Protein AF-A0A4S0IJL1-F1 (afdb_monomer)

Mean predicted aligned error: 3.6 Å

Structure (mmCIF, N/CA/C/O backbone):
data_AF-A0A4S0IJL1-F1
#
_entry.id   AF-A0A4S0IJL1-F1
#
loop_
_atom_site.group_PDB
_atom_site.id
_atom_site.type_symbol
_atom_site.label_atom_id
_atom_site.label_alt_id
_atom_site.label_comp_id
_atom_site.label_asym_id
_atom_site.label_entity_id
_atom_site.label_seq_id
_atom_site.pdbx_PDB_ins_code
_atom_site.Cartn_x
_atom_site.Cartn_y
_atom_site.Cartn_z
_atom_site.occupancy
_atom_site.B_iso_or_equiv
_at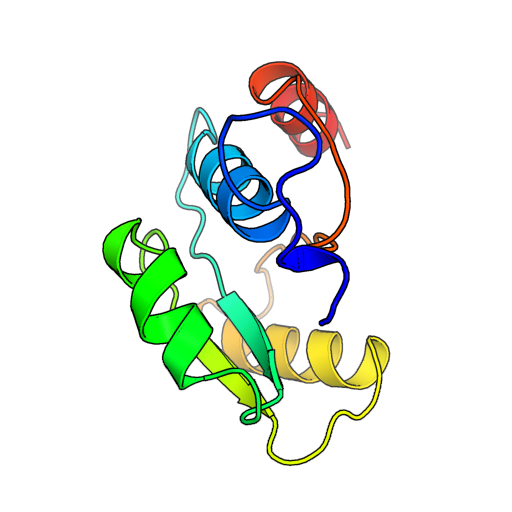om_site.auth_seq_id
_atom_site.auth_comp_id
_atom_site.auth_asym_id
_atom_site.auth_atom_id
_atom_site.pdbx_PDB_model_num
ATOM 1 N N . ASN A 1 1 ? 8.632 6.581 -18.619 1.00 73.12 1 ASN A N 1
ATOM 2 C CA . ASN A 1 1 ? 8.428 6.592 -17.159 1.00 73.12 1 ASN A CA 1
ATOM 3 C C . ASN A 1 1 ? 6.943 6.560 -16.857 1.00 73.12 1 ASN A C 1
ATOM 5 O O . ASN A 1 1 ? 6.249 7.477 -17.279 1.00 73.12 1 ASN A O 1
ATOM 9 N N . PRO A 1 2 ? 6.446 5.486 -16.226 1.00 87.00 2 PRO A N 1
ATOM 10 C CA . PRO A 1 2 ? 5.071 5.419 -15.741 1.00 87.00 2 PRO A CA 1
ATOM 11 C C . PRO A 1 2 ? 4.771 6.524 -14.723 1.00 87.00 2 PRO A C 1
ATOM 13 O O . PRO A 1 2 ? 5.644 6.888 -13.932 1.00 87.00 2 PRO A O 1
ATOM 16 N N . LYS A 1 3 ? 3.538 7.040 -14.742 1.00 89.44 3 LYS A N 1
ATOM 17 C CA . LYS A 1 3 ? 3.136 8.212 -13.953 1.00 89.44 3 LYS A CA 1
ATOM 18 C C . LYS A 1 3 ? 3.331 8.000 -12.457 1.00 89.44 3 LYS A C 1
ATOM 20 O O . LYS A 1 3 ? 3.853 8.894 -11.807 1.00 89.44 3 LYS A O 1
ATOM 25 N N . GLN A 1 4 ? 3.000 6.819 -11.929 1.00 88.25 4 GLN A N 1
ATOM 26 C CA . GLN A 1 4 ? 3.082 6.494 -10.499 1.00 88.25 4 GLN A CA 1
ATOM 27 C C . GLN A 1 4 ? 4.474 6.715 -9.885 1.00 88.25 4 GLN A C 1
ATOM 29 O O . GLN A 1 4 ? 4.606 6.850 -8.674 1.00 88.25 4 GLN A O 1
ATOM 34 N N . PHE A 1 5 ? 5.513 6.781 -10.717 1.00 92.25 5 PHE A N 1
ATOM 35 C CA . PHE A 1 5 ? 6.890 7.006 -10.302 1.00 92.25 5 PHE A CA 1
ATOM 36 C C . PHE A 1 5 ? 7.335 8.474 -10.318 1.00 92.25 5 PHE A C 1
ATOM 38 O O . PHE A 1 5 ? 8.497 8.761 -10.024 1.00 92.25 5 PHE A O 1
ATOM 45 N N . HIS A 1 6 ? 6.461 9.397 -10.711 1.00 90.75 6 HIS A N 1
ATOM 46 C CA . HIS A 1 6 ? 6.755 10.824 -10.718 1.00 90.75 6 HIS A CA 1
ATOM 47 C C . HIS A 1 6 ? 6.521 11.416 -9.329 1.00 90.75 6 HIS A C 1
ATOM 49 O O . HIS A 1 6 ? 5.519 11.110 -8.681 1.00 90.75 6 HIS A O 1
ATOM 55 N N . ASP A 1 7 ? 7.441 12.277 -8.900 1.00 89.12 7 ASP A N 1
ATOM 56 C CA . ASP A 1 7 ? 7.266 13.137 -7.734 1.00 89.12 7 ASP A CA 1
ATOM 57 C C . ASP A 1 7 ? 6.752 14.500 -8.206 1.00 89.12 7 ASP A C 1
ATOM 59 O O . ASP A 1 7 ? 7.488 15.283 -8.806 1.00 89.12 7 ASP A O 1
ATOM 63 N N . LEU A 1 8 ? 5.458 14.740 -8.003 1.00 82.88 8 LEU A N 1
ATOM 64 C CA . LEU A 1 8 ? 4.790 15.966 -8.446 1.00 82.88 8 LEU A CA 1
ATOM 65 C C . LEU A 1 8 ? 4.684 17.028 -7.346 1.00 82.88 8 LEU A C 1
ATOM 67 O O . LEU A 1 8 ? 4.362 18.171 -7.659 1.00 82.88 8 LEU A O 1
ATOM 71 N N . SER A 1 9 ? 4.931 16.677 -6.078 1.00 80.75 9 SER A N 1
ATOM 72 C CA . SER A 1 9 ? 4.745 17.604 -4.948 1.00 80.75 9 SER A CA 1
ATOM 73 C C . SER A 1 9 ? 5.956 17.725 -4.013 1.00 80.75 9 SER A C 1
ATOM 75 O O . SER A 1 9 ? 5.848 18.401 -2.993 1.00 80.75 9 SER A O 1
ATOM 77 N N . GLY A 1 10 ? 7.080 17.082 -4.332 1.00 80.94 10 GLY A N 1
ATOM 78 C CA . GLY A 1 10 ? 8.345 17.187 -3.603 1.00 80.94 10 GLY A CA 1
ATOM 79 C C . GLY A 1 10 ? 8.473 16.301 -2.360 1.00 80.94 10 GLY A C 1
ATOM 80 O O . GLY A 1 10 ? 9.315 16.595 -1.518 1.00 80.94 10 GLY A O 1
ATOM 81 N N . ASP A 1 11 ? 7.661 15.247 -2.221 1.00 85.25 11 ASP A N 1
ATOM 82 C CA . ASP A 1 11 ? 7.726 14.305 -1.083 1.00 85.25 11 ASP A CA 1
ATOM 83 C C . ASP A 1 11 ? 7.616 12.840 -1.540 1.00 85.25 11 ASP A C 1
ATOM 85 O O . ASP A 1 11 ? 6.900 12.004 -0.981 1.00 85.25 11 ASP A O 1
ATOM 89 N N . GLY A 1 12 ? 8.325 12.525 -2.620 1.00 89.00 12 GLY A N 1
ATOM 90 C CA . GLY A 1 12 ? 8.377 11.187 -3.182 1.00 89.00 12 GLY A CA 1
ATOM 91 C C . GLY A 1 12 ? 7.311 10.929 -4.242 1.00 89.00 12 GLY A C 1
ATOM 92 O O . GLY A 1 12 ? 6.407 11.723 -4.505 1.00 89.00 12 GLY A O 1
ATOM 93 N N . SER A 1 13 ? 7.450 9.783 -4.904 1.00 93.88 13 SER A N 1
ATOM 94 C CA . SER A 1 13 ? 6.558 9.420 -6.004 1.00 93.88 13 SER A CA 1
ATOM 95 C C . SER A 1 13 ? 5.113 9.201 -5.542 1.00 93.88 13 SER A C 1
ATOM 97 O O . SER A 1 13 ? 4.866 8.861 -4.383 1.00 93.88 13 SER A O 1
ATOM 99 N N . MET A 1 14 ? 4.146 9.321 -6.455 1.00 94.12 14 MET A N 1
ATOM 100 C CA . MET A 1 14 ? 2.738 9.005 -6.155 1.00 94.12 14 MET A CA 1
ATOM 101 C C . MET A 1 14 ? 2.558 7.589 -5.579 1.00 94.12 14 MET A C 1
ATOM 103 O O . MET A 1 14 ? 1.743 7.387 -4.676 1.00 94.12 14 MET A O 1
ATOM 107 N N . LEU A 1 15 ? 3.376 6.624 -6.018 1.00 95.19 15 LEU A N 1
ATOM 108 C CA . LEU A 1 15 ? 3.395 5.276 -5.456 1.00 95.19 15 LEU A CA 1
ATOM 109 C C . LEU A 1 15 ? 3.891 5.265 -4.001 1.00 95.19 15 LEU A C 1
ATOM 111 O O . LEU A 1 15 ? 3.252 4.648 -3.150 1.00 95.19 15 LEU A O 1
ATOM 115 N N . VAL A 1 16 ? 4.984 5.977 -3.698 1.00 94.56 16 VAL A N 1
ATOM 116 C CA . VAL A 1 16 ? 5.507 6.121 -2.324 1.00 94.56 16 VAL A CA 1
ATOM 117 C C . VAL A 1 16 ? 4.445 6.728 -1.410 1.00 94.56 16 VAL A C 1
ATOM 119 O O . VAL A 1 16 ? 4.171 6.185 -0.340 1.00 94.56 16 VAL A O 1
ATOM 122 N N . LYS A 1 17 ? 3.797 7.810 -1.846 1.00 94.38 17 LYS A N 1
ATOM 123 C CA . LYS A 1 17 ? 2.730 8.464 -1.079 1.00 94.38 17 LYS A CA 1
ATOM 124 C C . LYS A 1 17 ? 1.515 7.570 -0.888 1.00 94.38 17 LYS A C 1
ATOM 126 O O . LYS A 1 17 ? 0.937 7.547 0.190 1.00 94.38 17 LYS A O 1
ATOM 131 N N . THR A 1 18 ? 1.141 6.799 -1.907 1.00 95.38 18 THR A N 1
ATOM 132 C CA . THR A 1 18 ? 0.045 5.833 -1.794 1.00 95.38 18 THR A CA 1
ATOM 133 C C . THR A 1 18 ? 0.362 4.772 -0.744 1.00 95.38 18 THR A C 1
ATOM 135 O O . THR A 1 18 ? -0.477 4.508 0.109 1.00 95.38 18 THR A O 1
ATOM 138 N N . VAL A 1 19 ? 1.580 4.221 -0.727 1.00 95.19 19 VAL A N 1
ATOM 139 C CA . VAL A 1 19 ? 1.988 3.250 0.301 1.00 95.19 19 VAL A CA 1
ATOM 140 C C . VAL A 1 19 ? 1.996 3.883 1.693 1.00 95.19 19 VAL A C 1
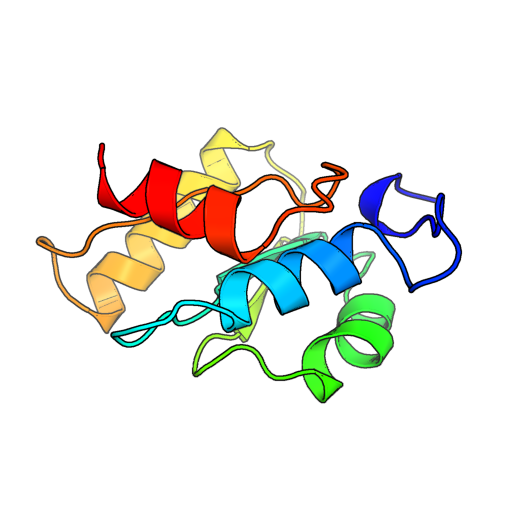ATOM 142 O O . VAL A 1 19 ? 1.435 3.298 2.613 1.00 95.19 19 VAL A O 1
ATOM 145 N N . ARG A 1 20 ? 2.554 5.090 1.861 1.00 93.69 20 ARG A N 1
ATOM 146 C CA . ARG A 1 20 ? 2.516 5.820 3.146 1.00 93.69 20 ARG A CA 1
ATOM 147 C C . ARG A 1 20 ? 1.082 6.020 3.643 1.00 93.69 20 ARG A C 1
ATOM 149 O O . ARG A 1 20 ? 0.779 5.627 4.767 1.00 93.69 20 ARG A O 1
ATOM 156 N N . ARG A 1 21 ? 0.190 6.492 2.768 1.00 95.06 21 ARG A N 1
ATOM 157 C CA . ARG A 1 21 ? -1.239 6.657 3.058 1.00 95.06 21 ARG A CA 1
ATOM 158 C C . ARG A 1 21 ? -1.883 5.350 3.508 1.00 95.06 21 ARG A C 1
ATOM 160 O O . ARG A 1 21 ? -2.575 5.344 4.516 1.00 95.06 21 ARG A O 1
ATOM 167 N N . LEU A 1 22 ? -1.631 4.235 2.817 1.00 95.00 22 LEU A N 1
ATOM 168 C CA . LEU A 1 22 ? -2.186 2.931 3.203 1.00 95.00 22 LEU A CA 1
ATOM 169 C C . LEU A 1 22 ? -1.639 2.416 4.542 1.00 95.00 22 LEU A C 1
ATOM 171 O O . LEU A 1 22 ? -2.343 1.736 5.280 1.00 95.00 22 LEU A O 1
ATOM 175 N N . LYS A 1 23 ? -0.399 2.761 4.889 1.00 93.25 23 LYS A N 1
ATOM 176 C CA . LYS A 1 23 ? 0.184 2.410 6.188 1.00 93.25 23 LYS A CA 1
ATOM 177 C C . LYS A 1 23 ? -0.369 3.236 7.346 1.00 93.25 23 LYS A C 1
ATOM 179 O O . LYS A 1 23 ? -0.274 2.788 8.483 1.00 93.25 23 LYS A O 1
ATOM 184 N N . ALA A 1 24 ? -0.918 4.416 7.071 1.00 92.75 24 ALA A N 1
ATOM 185 C CA . ALA A 1 24 ? -1.420 5.352 8.073 1.00 92.75 24 ALA A CA 1
ATOM 186 C C . ALA A 1 24 ? -2.826 5.006 8.602 1.00 92.75 24 ALA A C 1
ATOM 188 O O . ALA A 1 24 ? -3.471 5.863 9.209 1.00 92.75 24 ALA A O 1
ATOM 189 N N . ARG A 1 25 ? -3.322 3.779 8.374 1.00 93.62 25 ARG A N 1
ATOM 190 C CA . ARG A 1 25 ? -4.617 3.349 8.914 1.00 93.62 25 ARG A CA 1
ATOM 191 C C . ARG A 1 25 ? -4.584 3.431 10.448 1.00 93.62 25 ARG A C 1
ATOM 193 O O . ARG A 1 25 ? -3.691 2.831 11.047 1.00 93.62 25 ARG A O 1
ATOM 200 N N . PRO A 1 26 ? -5.529 4.136 11.099 1.00 88.75 26 PRO A N 1
ATOM 201 C CA . PRO A 1 26 ? -5.484 4.329 12.549 1.00 88.75 26 PRO A CA 1
ATOM 202 C C . PRO A 1 26 ? -5.615 3.036 13.362 1.00 88.75 26 PRO A C 1
ATOM 204 O O . PRO A 1 26 ? -5.027 2.922 14.437 1.00 88.75 26 PRO A O 1
ATOM 207 N N . THR A 1 27 ? -6.404 2.075 12.876 1.00 88.50 27 THR A N 1
ATOM 208 C CA . THR A 1 27 ? -6.717 0.828 13.581 1.00 88.50 27 THR A CA 1
ATOM 209 C C . THR A 1 27 ? -6.792 -0.357 12.620 1.00 88.50 27 THR A C 1
ATOM 211 O O . THR A 1 27 ? -7.231 -0.230 11.480 1.00 88.50 27 THR A O 1
ATOM 214 N N . GLY A 1 28 ? -6.400 -1.535 13.110 1.00 86.56 28 GLY A N 1
ATOM 215 C CA . GLY A 1 28 ? -6.466 -2.790 12.362 1.00 86.56 28 GLY A CA 1
ATOM 216 C C . GLY A 1 28 ? -5.306 -3.010 11.390 1.00 86.56 28 GLY A C 1
ATOM 217 O O . GLY A 1 28 ? -4.632 -2.079 10.943 1.00 86.56 28 GLY A O 1
ATOM 218 N N . ASP A 1 29 ? -5.084 -4.276 11.048 1.00 87.06 29 ASP A N 1
ATOM 219 C CA . ASP A 1 29 ? -4.053 -4.652 10.088 1.00 87.06 29 ASP A CA 1
ATOM 220 C C . ASP A 1 29 ? -4.457 -4.238 8.670 1.00 87.06 29 ASP A C 1
ATOM 222 O O . ASP A 1 29 ? -5.627 -4.288 8.285 1.00 87.06 29 ASP A O 1
ATOM 226 N N . THR A 1 30 ? -3.468 -3.811 7.884 1.00 90.00 30 THR A N 1
ATOM 227 C CA . THR A 1 30 ? -3.653 -3.454 6.468 1.00 90.00 30 THR A CA 1
ATOM 228 C C . THR A 1 30 ? -2.495 -4.004 5.641 1.00 90.00 30 THR A C 1
ATOM 230 O O . THR A 1 30 ? -1.602 -3.238 5.274 1.00 90.00 30 THR A O 1
ATOM 233 N N . PRO A 1 31 ? -2.449 -5.322 5.372 1.00 93.44 31 PRO A N 1
ATOM 234 C CA . PRO A 1 31 ? -1.444 -5.896 4.485 1.00 93.44 31 PRO A CA 1
ATOM 235 C C . PRO A 1 31 ? -1.551 -5.289 3.084 1.00 93.44 31 PRO A C 1
ATOM 237 O O . PRO A 1 31 ? -2.614 -5.304 2.465 1.00 93.44 31 PRO A O 1
ATOM 240 N N . ILE A 1 32 ? -0.446 -4.749 2.568 1.00 95.00 32 ILE A N 1
ATOM 241 C CA . ILE A 1 32 ? -0.423 -4.055 1.277 1.00 95.00 32 ILE A CA 1
ATOM 242 C C . ILE A 1 32 ? 0.109 -5.008 0.206 1.00 95.00 32 ILE A C 1
ATOM 244 O O . ILE A 1 32 ? 1.310 -5.263 0.123 1.00 95.00 32 ILE A O 1
ATOM 248 N N . GLN A 1 33 ? -0.785 -5.515 -0.641 1.00 94.12 33 GLN A N 1
ATOM 249 C CA . GLN A 1 33 ? -0.410 -6.266 -1.840 1.00 94.12 33 GLN A CA 1
ATOM 250 C C . GLN A 1 33 ? -0.173 -5.283 -2.993 1.00 94.12 33 GLN A C 1
ATOM 252 O O . GLN A 1 33 ? -1.108 -4.650 -3.484 1.00 94.12 33 GLN A O 1
ATOM 257 N N . LEU A 1 34 ? 1.083 -5.124 -3.419 1.00 95.06 34 LEU A N 1
ATOM 258 C CA . LEU A 1 34 ? 1.446 -4.205 -4.501 1.00 95.06 34 LEU A CA 1
ATOM 259 C C . LEU A 1 34 ? 1.555 -4.975 -5.812 1.00 95.06 34 LEU A C 1
ATOM 261 O O . LEU A 1 34 ? 2.524 -5.696 -6.028 1.00 95.06 34 LEU A O 1
ATOM 265 N N . ILE A 1 35 ? 0.592 -4.790 -6.709 1.00 94.00 35 ILE A N 1
ATOM 266 C CA . ILE A 1 35 ? 0.602 -5.444 -8.021 1.00 94.00 35 ILE A CA 1
ATOM 267 C C . ILE A 1 35 ? 1.203 -4.501 -9.057 1.00 94.00 35 ILE A C 1
ATOM 269 O O . ILE A 1 35 ? 0.765 -3.359 -9.203 1.00 94.00 35 ILE A O 1
ATOM 273 N N . ALA A 1 36 ? 2.222 -4.970 -9.771 1.00 93.06 36 ALA A N 1
ATOM 274 C CA . ALA A 1 36 ? 2.892 -4.190 -10.801 1.00 93.06 36 ALA A CA 1
ATOM 275 C C . ALA A 1 36 ? 3.467 -5.083 -11.898 1.00 93.06 36 ALA A C 1
ATOM 277 O O . ALA A 1 36 ? 3.688 -6.271 -11.702 1.00 93.06 36 ALA A O 1
ATOM 278 N N . SER A 1 37 ? 3.785 -4.500 -13.053 1.00 92.38 37 SER A N 1
ATOM 279 C CA . SER A 1 37 ? 4.538 -5.221 -14.080 1.00 92.38 37 SER A CA 1
ATOM 280 C C . SER A 1 37 ? 5.958 -5.539 -13.602 1.00 92.38 37 SER A C 1
ATOM 282 O O . SER A 1 37 ? 6.635 -4.672 -13.046 1.00 92.38 37 SER A O 1
ATOM 284 N N . GLU A 1 38 ? 6.443 -6.739 -13.924 1.00 94.25 38 GLU A N 1
ATOM 285 C CA . GLU A 1 38 ? 7.824 -7.181 -13.678 1.00 94.25 38 GLU A CA 1
ATOM 286 C C . GLU A 1 38 ? 8.877 -6.225 -14.264 1.00 94.25 38 GLU A C 1
ATOM 288 O O . GLU A 1 38 ? 9.949 -6.049 -13.693 1.00 94.25 38 GLU A O 1
ATOM 293 N N . ARG A 1 39 ? 8.538 -5.479 -15.326 1.00 94.06 39 ARG A N 1
ATOM 294 C CA . ARG A 1 39 ? 9.396 -4.425 -15.906 1.00 94.06 39 ARG A CA 1
ATOM 295 C C . ARG A 1 39 ? 9.775 -3.311 -14.924 1.00 94.06 39 ARG A C 1
ATOM 297 O O . ARG A 1 39 ? 10.632 -2.487 -15.237 1.00 94.06 39 ARG A O 1
ATOM 304 N N . HIS A 1 40 ? 9.090 -3.217 -13.788 1.00 93.75 40 HIS A N 1
ATOM 305 C CA . HIS A 1 40 ? 9.342 -2.226 -12.746 1.00 93.75 40 HIS A CA 1
ATOM 306 C C . HIS A 1 40 ? 9.797 -2.854 -11.424 1.00 93.75 40 HIS A C 1
ATOM 308 O O . HIS A 1 40 ? 9.865 -2.138 -10.424 1.00 93.75 40 HIS A O 1
ATOM 314 N N . ALA A 1 41 ? 10.117 -4.153 -11.414 1.00 94.75 41 ALA A N 1
ATOM 315 C CA . ALA A 1 41 ? 10.461 -4.893 -10.207 1.00 94.75 41 ALA A CA 1
ATOM 316 C C . ALA A 1 41 ? 11.634 -4.258 -9.457 1.00 94.75 41 ALA A C 1
ATOM 318 O O . ALA A 1 41 ? 11.460 -3.872 -8.306 1.00 94.75 41 ALA A O 1
ATOM 319 N N . ASP A 1 42 ? 12.768 -4.033 -10.123 1.00 95.62 42 ASP A N 1
ATOM 320 C CA . ASP A 1 42 ? 13.966 -3.456 -9.492 1.00 95.62 42 ASP A CA 1
ATOM 321 C C . ASP A 1 42 ? 13.676 -2.119 -8.807 1.00 95.62 42 ASP A C 1
ATOM 323 O O . ASP A 1 42 ? 14.087 -1.874 -7.674 1.00 95.62 42 ASP A O 1
ATOM 327 N N . ARG A 1 43 ? 12.895 -1.263 -9.473 1.00 94.25 43 ARG A N 1
ATOM 328 C CA . ARG A 1 43 ? 12.519 0.038 -8.926 1.00 94.25 43 ARG A CA 1
ATOM 329 C C . ARG A 1 43 ? 11.598 -0.092 -7.718 1.00 94.25 43 ARG A C 1
ATOM 331 O O . ARG A 1 43 ? 11.756 0.644 -6.756 1.00 94.25 43 ARG A O 1
ATOM 338 N N . ILE A 1 44 ? 10.643 -1.014 -7.746 1.00 95.75 44 ILE A N 1
ATOM 339 C CA . ILE A 1 44 ? 9.741 -1.257 -6.613 1.00 95.75 44 ILE A CA 1
ATOM 340 C C . ILE A 1 44 ? 10.509 -1.859 -5.431 1.00 95.75 44 ILE A C 1
ATOM 342 O O . ILE A 1 44 ? 10.302 -1.450 -4.289 1.00 95.75 44 ILE A O 1
ATOM 346 N N . LEU A 1 45 ? 11.422 -2.792 -5.698 1.00 95.69 45 LEU A N 1
ATOM 347 C CA . LEU A 1 45 ? 12.291 -3.385 -4.684 1.00 95.69 45 LEU A CA 1
ATOM 348 C C . LEU A 1 45 ? 13.209 -2.333 -4.043 1.00 95.69 45 LEU A C 1
ATOM 350 O O . LEU A 1 45 ? 13.416 -2.376 -2.836 1.00 95.69 45 LEU A O 1
ATOM 354 N N . SER A 1 46 ? 13.702 -1.370 -4.823 1.00 94.31 46 SER A N 1
ATOM 355 C CA . SER A 1 46 ? 14.513 -0.248 -4.336 1.00 94.31 46 SER A CA 1
ATOM 356 C C . SER A 1 46 ? 13.692 0.794 -3.567 1.00 94.31 46 SER A C 1
ATOM 358 O O . SER A 1 46 ? 14.040 1.156 -2.448 1.00 94.31 46 SER A O 1
ATOM 360 N N . ASP A 1 47 ? 12.600 1.285 -4.155 1.00 92.19 47 ASP A N 1
ATOM 361 C CA . ASP A 1 47 ? 11.928 2.504 -3.686 1.00 92.19 47 ASP A CA 1
ATOM 362 C C . ASP A 1 47 ? 10.809 2.209 -2.673 1.00 92.19 47 ASP A C 1
ATOM 364 O O . ASP A 1 47 ? 10.469 3.067 -1.858 1.00 92.19 47 ASP A O 1
ATOM 368 N N . ILE A 1 48 ? 10.199 1.017 -2.737 1.00 95.06 48 ILE A N 1
ATOM 369 C CA . ILE A 1 48 ? 8.961 0.705 -2.009 1.00 95.06 48 ILE A CA 1
ATOM 370 C C . ILE A 1 48 ? 9.162 -0.329 -0.910 1.00 95.06 48 ILE A C 1
ATOM 372 O O . ILE A 1 48 ? 8.669 -0.129 0.198 1.00 95.06 48 ILE A O 1
ATOM 376 N N . VAL A 1 49 ? 9.879 -1.424 -1.172 1.00 92.94 49 VAL A N 1
ATOM 377 C CA . VAL A 1 49 ? 10.085 -2.473 -0.156 1.00 92.94 49 VAL A CA 1
ATOM 378 C C . VAL A 1 49 ? 10.711 -1.937 1.142 1.00 92.94 49 VAL A C 1
ATOM 380 O O . VAL A 1 49 ? 10.221 -2.325 2.204 1.00 92.94 49 VAL A O 1
ATOM 383 N N . PRO A 1 50 ? 11.682 -0.996 1.125 1.00 94.94 50 PRO A N 1
ATOM 384 C CA . PRO A 1 50 ? 12.219 -0.410 2.356 1.00 94.94 50 PRO A CA 1
ATOM 385 C C . PRO A 1 50 ? 11.193 0.363 3.192 1.00 94.94 50 PRO A C 1
ATOM 387 O O . PRO A 1 50 ? 11.393 0.537 4.391 1.00 94.94 50 PRO A O 1
ATOM 390 N N . LEU A 1 51 ? 10.081 0.812 2.594 1.00 94.06 51 LEU A N 1
ATOM 391 C CA . LEU A 1 51 ? 8.987 1.439 3.338 1.00 94.06 51 LEU A CA 1
ATOM 392 C C . LEU A 1 51 ? 8.217 0.417 4.183 1.00 94.06 51 LEU A C 1
ATOM 394 O O . LEU A 1 51 ? 7.569 0.812 5.149 1.00 94.06 51 LEU A O 1
ATOM 398 N N . GLY A 1 52 ? 8.275 -0.872 3.840 1.00 94.88 52 GLY A N 1
ATOM 399 C CA . GLY A 1 52 ? 7.460 -1.928 4.432 1.00 94.88 52 GLY A CA 1
ATOM 400 C C . GLY A 1 52 ? 6.018 -1.924 3.912 1.00 94.88 52 GLY A C 1
ATOM 401 O O . GLY A 1 52 ? 5.435 -0.877 3.646 1.00 94.88 52 GLY A O 1
ATOM 402 N N . LEU A 1 53 ? 5.429 -3.115 3.788 1.00 95.25 53 LEU A N 1
ATOM 403 C CA . LEU A 1 53 ? 4.083 -3.328 3.232 1.00 95.25 53 LEU A CA 1
ATOM 404 C C . LEU A 1 53 ? 3.093 -3.909 4.258 1.00 95.25 53 LEU A C 1
ATOM 406 O O . LEU A 1 53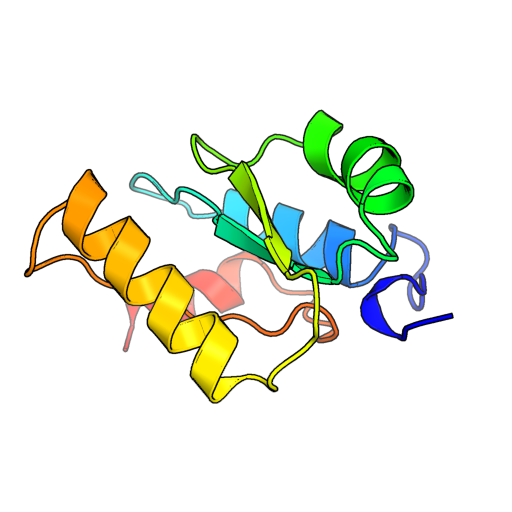 ? 2.147 -4.595 3.883 1.00 95.25 53 LEU A O 1
ATOM 410 N N . ASN A 1 54 ? 3.317 -3.664 5.556 1.00 92.88 54 ASN A N 1
ATOM 411 C CA . ASN A 1 54 ? 2.446 -4.104 6.659 1.00 92.88 54 ASN A CA 1
ATOM 412 C C . ASN A 1 54 ? 2.075 -5.606 6.604 1.00 92.88 54 ASN A C 1
ATOM 414 O O . ASN A 1 54 ? 0.934 -5.988 6.836 1.00 92.88 54 ASN A O 1
ATOM 418 N N . GLY A 1 55 ? 3.042 -6.464 6.258 1.00 90.81 55 GLY A N 1
ATOM 419 C CA . GLY A 1 55 ? 2.842 -7.914 6.114 1.00 90.81 55 GLY A CA 1
ATOM 420 C C . GLY A 1 55 ? 2.411 -8.376 4.716 1.00 90.81 55 GLY A C 1
ATOM 421 O O . GLY A 1 55 ? 2.365 -9.576 4.467 1.00 90.81 55 GLY A O 1
ATOM 422 N N . GLY A 1 56 ? 2.144 -7.449 3.793 1.00 93.25 56 GLY A N 1
ATOM 423 C CA . GLY A 1 56 ? 1.944 -7.739 2.374 1.00 93.25 56 GLY A CA 1
ATOM 424 C C . GLY A 1 56 ? 3.253 -7.847 1.583 1.00 93.25 56 GLY A C 1
ATOM 425 O O . GLY A 1 56 ? 4.354 -7.810 2.142 1.00 93.25 56 GLY A O 1
ATOM 426 N N . ARG A 1 57 ? 3.139 -7.976 0.257 1.00 94.19 57 ARG A N 1
ATOM 427 C CA . ARG A 1 57 ? 4.282 -8.153 -0.653 1.00 94.19 57 ARG A CA 1
ATOM 428 C C . ARG A 1 57 ? 4.039 -7.531 -2.034 1.00 94.19 57 ARG A C 1
ATOM 430 O O . ARG A 1 57 ? 2.887 -7.337 -2.428 1.00 94.19 57 ARG A O 1
ATOM 437 N N . PRO A 1 58 ? 5.103 -7.233 -2.801 1.00 95.00 58 PRO A N 1
ATOM 438 C CA . PRO A 1 58 ? 4.953 -6.977 -4.222 1.00 95.00 58 PRO A CA 1
ATOM 439 C C . PRO A 1 58 ? 4.628 -8.276 -4.975 1.00 95.00 58 PRO A C 1
ATOM 441 O O . PRO A 1 58 ? 5.151 -9.346 -4.660 1.00 95.00 58 PRO A O 1
ATOM 444 N N . ILE A 1 59 ? 3.781 -8.169 -5.994 1.00 93.44 59 ILE A N 1
ATOM 445 C CA . ILE A 1 59 ? 3.418 -9.235 -6.926 1.00 93.44 59 ILE A CA 1
ATOM 446 C C . ILE A 1 59 ? 3.691 -8.705 -8.330 1.00 93.44 59 ILE A C 1
ATOM 448 O O . ILE A 1 59 ? 3.086 -7.722 -8.768 1.00 93.44 59 ILE A O 1
ATOM 452 N N . PHE A 1 60 ? 4.620 -9.353 -9.025 1.00 93.25 60 PHE A N 1
ATOM 453 C CA . PHE A 1 60 ? 5.055 -8.921 -10.343 1.00 93.25 60 PHE A CA 1
ATOM 454 C C . PHE A 1 60 ? 4.359 -9.715 -11.445 1.00 93.25 60 PHE A C 1
ATOM 456 O O . PHE A 1 60 ? 4.504 -10.931 -11.548 1.00 93.25 60 PHE A O 1
ATOM 463 N N . GLU A 1 61 ? 3.598 -9.014 -12.279 1.00 91.69 61 GLU A N 1
ATOM 464 C CA . GLU A 1 61 ? 2.948 -9.591 -13.446 1.00 91.69 61 GLU A CA 1
ATOM 465 C C . GLU A 1 61 ? 3.935 -9.644 -14.627 1.00 91.69 61 GLU A C 1
ATOM 467 O O . GLU A 1 61 ? 4.458 -8.594 -15.033 1.00 91.69 61 GLU A O 1
ATOM 472 N N . PRO A 1 62 ? 4.151 -10.823 -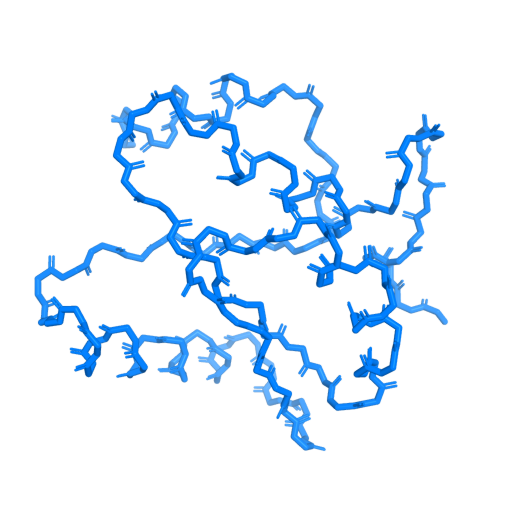15.245 1.00 88.81 62 PRO A N 1
ATOM 473 C CA . PRO A 1 62 ? 5.047 -10.955 -16.399 1.00 88.81 62 PRO A CA 1
ATOM 474 C C . PRO A 1 62 ? 4.487 -10.235 -17.636 1.00 88.81 62 PRO A C 1
ATOM 476 O O . PRO A 1 62 ? 5.220 -9.756 -18.501 1.00 88.81 62 PRO A O 1
ATOM 479 N N . VAL A 1 63 ? 3.158 -10.125 -17.715 1.00 88.88 63 VAL A N 1
ATOM 480 C CA . VAL A 1 63 ? 2.432 -9.413 -18.767 1.00 88.88 63 VAL A CA 1
ATOM 481 C C . VAL A 1 63 ? 1.305 -8.629 -18.111 1.00 88.88 63 VAL A C 1
ATOM 483 O O . VAL A 1 63 ? 0.450 -9.226 -17.465 1.00 88.88 63 VAL A O 1
ATOM 486 N N . GLY A 1 64 ? 1.278 -7.308 -18.299 1.00 81.31 64 GLY A N 1
ATOM 487 C CA . GLY A 1 64 ? 0.183 -6.476 -17.798 1.00 81.31 64 GLY A CA 1
ATOM 488 C C . GLY A 1 64 ? -1.128 -6.826 -18.504 1.00 81.31 64 GLY A C 1
ATOM 489 O O . GLY A 1 64 ? -1.219 -6.708 -19.726 1.00 81.31 64 GLY A O 1
ATOM 490 N N . ARG A 1 65 ? -2.136 -7.264 -17.741 1.00 83.38 65 ARG A N 1
ATOM 491 C CA . ARG A 1 65 ? -3.452 -7.698 -18.253 1.00 83.38 65 ARG A CA 1
ATOM 492 C C . ARG A 1 65 ? -4.600 -6.756 -17.858 1.00 83.38 65 ARG A C 1
ATOM 494 O O . ARG A 1 65 ? -5.755 -7.173 -17.812 1.00 83.38 65 ARG A O 1
ATOM 501 N N . ASN A 1 66 ? -4.284 -5.478 -17.638 1.00 86.38 66 ASN A N 1
ATOM 502 C CA . ASN A 1 66 ? -5.186 -4.423 -17.151 1.00 86.38 66 ASN A CA 1
ATOM 503 C C . ASN A 1 66 ? -5.707 -4.655 -15.717 1.00 86.38 66 ASN A C 1
ATOM 505 O O . ASN A 1 66 ? -5.482 -5.692 -15.096 1.00 86.38 66 ASN A O 1
ATOM 509 N N . THR A 1 67 ? -6.424 -3.662 -15.187 1.00 85.44 67 THR A N 1
ATOM 510 C CA . THR A 1 67 ? -6.836 -3.595 -13.777 1.00 85.44 67 THR A CA 1
ATOM 511 C C . THR A 1 67 ? -7.724 -4.758 -13.336 1.00 85.44 67 THR A C 1
ATOM 513 O O . THR A 1 67 ? -7.574 -5.241 -12.220 1.00 85.44 67 THR A O 1
ATOM 516 N N . ALA A 1 68 ? -8.620 -5.252 -14.197 1.00 88.75 68 ALA A N 1
ATOM 517 C CA . ALA A 1 68 ? -9.519 -6.352 -13.837 1.00 88.75 68 ALA A CA 1
ATOM 518 C C . ALA A 1 68 ? -8.757 -7.645 -13.493 1.00 88.75 68 ALA A C 1
ATOM 520 O O . ALA A 1 68 ? -9.084 -8.311 -12.513 1.00 88.75 68 ALA A O 1
ATOM 521 N N . ALA A 1 69 ? -7.713 -7.976 -14.261 1.00 90.12 69 ALA A N 1
ATOM 522 C CA . ALA A 1 69 ? -6.887 -9.153 -14.003 1.00 90.12 69 ALA A CA 1
ATOM 523 C C . ALA A 1 69 ? -6.052 -8.993 -12.725 1.00 90.12 69 ALA A C 1
ATOM 525 O O . ALA A 1 69 ? -5.991 -9.921 -11.920 1.00 90.12 69 ALA A O 1
ATOM 526 N N . ALA A 1 70 ? -5.483 -7.803 -12.507 1.00 89.62 70 ALA A N 1
ATOM 527 C CA . ALA A 1 70 ? -4.741 -7.488 -11.290 1.00 89.62 70 ALA A CA 1
ATOM 528 C C . ALA A 1 70 ? -5.628 -7.625 -10.040 1.00 89.62 70 ALA A C 1
ATOM 530 O O . ALA A 1 70 ? -5.250 -8.293 -9.081 1.00 89.62 70 ALA A O 1
ATOM 531 N N . VAL A 1 71 ? -6.843 -7.064 -10.066 1.00 91.19 71 VAL A N 1
ATOM 532 C CA . VAL A 1 71 ? -7.799 -7.172 -8.951 1.00 91.19 71 VAL A CA 1
ATOM 533 C C . VAL A 1 71 ? -8.224 -8.621 -8.719 1.00 91.19 71 VAL A C 1
ATOM 535 O O . VAL A 1 71 ? -8.279 -9.057 -7.570 1.00 91.19 71 VAL A O 1
ATOM 538 N N . ALA A 1 72 ? -8.474 -9.396 -9.778 1.00 92.25 72 ALA A N 1
ATOM 539 C CA . ALA A 1 72 ? -8.810 -10.812 -9.644 1.00 92.25 72 ALA A CA 1
ATOM 540 C C . ALA A 1 72 ? -7.674 -11.609 -8.978 1.00 92.25 72 ALA A C 1
ATOM 542 O O . ALA A 1 72 ? -7.927 -12.383 -8.057 1.00 92.25 72 ALA A O 1
ATOM 543 N N . LEU A 1 73 ? -6.422 -11.379 -9.388 1.00 90.25 73 LEU A N 1
ATOM 544 C CA . LEU A 1 73 ? -5.252 -12.005 -8.770 1.00 90.25 73 LEU A CA 1
ATOM 545 C C . LEU A 1 73 ? -5.109 -11.611 -7.293 1.00 90.25 73 LEU A C 1
ATOM 547 O O . LEU A 1 73 ? -4.923 -12.491 -6.454 1.00 90.25 73 LEU A O 1
ATOM 551 N N . ALA A 1 74 ? -5.245 -10.317 -6.975 1.00 89.56 74 ALA A N 1
ATOM 552 C CA . ALA A 1 74 ? -5.230 -9.821 -5.597 1.00 89.56 74 ALA A CA 1
ATOM 553 C C . ALA A 1 74 ? -6.278 -10.543 -4.746 1.00 89.56 74 ALA A C 1
ATOM 555 O O . ALA A 1 74 ? -5.970 -11.062 -3.681 1.00 89.56 74 ALA A O 1
ATOM 556 N N . THR A 1 75 ? -7.501 -10.631 -5.271 1.00 91.62 75 THR A N 1
ATOM 557 C CA . THR A 1 75 ? -8.645 -11.248 -4.596 1.00 91.62 75 THR A CA 1
ATOM 558 C C . THR A 1 75 ? -8.389 -12.718 -4.299 1.00 91.62 75 THR A C 1
ATOM 560 O O . THR A 1 75 ? -8.614 -13.155 -3.177 1.00 91.62 75 THR A O 1
ATOM 563 N N . LEU A 1 76 ? -7.868 -13.482 -5.265 1.00 92.56 76 LEU A N 1
ATOM 564 C CA . LEU A 1 76 ? -7.551 -14.898 -5.063 1.00 92.56 76 LEU A CA 1
ATOM 565 C C . LEU A 1 76 ? -6.470 -15.105 -3.996 1.00 92.56 76 LEU A C 1
ATOM 567 O O . LEU A 1 76 ? -6.602 -15.999 -3.163 1.00 92.56 76 LEU A O 1
ATOM 571 N N . ILE A 1 77 ? -5.425 -14.273 -3.999 1.00 89.81 77 ILE A N 1
ATOM 572 C CA . ILE A 1 77 ? -4.356 -14.327 -2.994 1.00 89.81 77 ILE A CA 1
ATOM 573 C C . ILE A 1 77 ? -4.915 -13.986 -1.613 1.00 89.81 77 ILE A C 1
ATOM 575 O O . ILE A 1 77 ? -4.693 -14.735 -0.666 1.00 89.81 77 ILE A O 1
ATOM 579 N N . THR A 1 78 ? -5.683 -12.902 -1.502 1.00 89.69 78 THR A N 1
ATOM 580 C CA . THR A 1 78 ? -6.282 -12.478 -0.235 1.00 89.69 78 THR A CA 1
ATOM 581 C C . THR A 1 78 ? -7.245 -13.528 0.310 1.00 89.69 78 THR A C 1
ATOM 583 O O . THR A 1 78 ? -7.180 -13.858 1.487 1.00 89.69 78 THR A O 1
ATOM 586 N N . ILE A 1 79 ? -8.093 -14.109 -0.538 1.00 92.44 79 ILE A N 1
ATOM 587 C CA . ILE A 1 79 ? -8.993 -15.196 -0.147 1.00 92.44 79 ILE A CA 1
ATOM 588 C C . ILE A 1 79 ? -8.211 -16.402 0.381 1.00 92.44 79 ILE A C 1
ATOM 590 O O . ILE A 1 79 ? -8.602 -16.991 1.385 1.00 92.44 79 ILE A O 1
ATOM 594 N N . TYR A 1 80 ? -7.125 -16.778 -0.293 1.00 91.69 80 TYR A N 1
ATOM 595 C CA . TYR A 1 80 ? -6.301 -17.910 0.116 1.00 91.69 80 TYR A CA 1
ATOM 596 C C . TYR A 1 80 ? -5.598 -17.662 1.460 1.00 91.69 80 TYR A C 1
ATOM 598 O O . TYR A 1 80 ? -5.497 -18.576 2.274 1.00 91.69 80 TYR A O 1
ATOM 606 N N . GLU A 1 81 ? -5.125 -16.438 1.701 1.00 89.88 81 GLU A N 1
ATOM 607 C CA . GLU A 1 81 ? -4.359 -16.086 2.904 1.00 89.88 81 GLU A CA 1
ATOM 608 C C . GLU A 1 81 ? -5.239 -15.748 4.116 1.00 89.88 81 GLU A C 1
ATOM 610 O O . GLU A 1 81 ? -4.867 -16.069 5.244 1.00 89.88 81 GLU A O 1
ATOM 615 N N . TYR A 1 82 ? -6.397 -15.120 3.898 1.00 89.31 82 TYR A N 1
ATOM 616 C CA . TYR A 1 82 ? -7.212 -14.515 4.959 1.00 89.31 82 TYR A CA 1
ATOM 617 C C . TYR A 1 82 ? -8.663 -15.028 5.006 1.00 89.31 82 TYR A C 1
ATOM 619 O O . TYR A 1 82 ? -9.373 -14.770 5.975 1.00 89.31 82 TYR A O 1
ATOM 627 N N . GLY A 1 83 ? -9.105 -15.800 4.007 1.00 92.69 83 GLY A N 1
ATOM 628 C CA . GLY A 1 83 ? -10.449 -16.385 3.936 1.00 92.69 83 GLY A CA 1
ATOM 629 C C . GLY A 1 83 ? -11.451 -15.574 3.102 1.00 92.69 83 GLY A C 1
ATOM 630 O O . GLY A 1 83 ? -11.189 -14.441 2.692 1.00 92.69 83 GLY A O 1
ATOM 631 N N . HIS A 1 84 ? -12.616 -16.174 2.827 1.00 91.44 84 HIS A N 1
ATOM 632 C CA . HIS A 1 84 ? -13.636 -15.621 1.918 1.00 91.44 84 HIS A CA 1
ATOM 633 C C . HIS A 1 84 ? -14.315 -14.339 2.410 1.00 91.44 84 HIS A C 1
ATOM 635 O O . HIS A 1 84 ? -14.720 -13.532 1.579 1.00 91.44 84 HIS A O 1
ATOM 641 N N . ASP A 1 85 ? -14.394 -14.126 3.723 1.0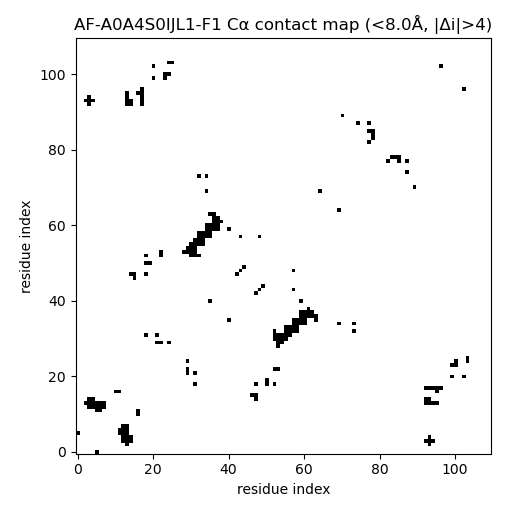0 90.94 85 ASP A N 1
ATOM 642 C CA . ASP A 1 85 ? -15.069 -12.961 4.315 1.00 90.94 85 ASP A CA 1
ATOM 643 C C . ASP A 1 85 ? -14.151 -11.725 4.427 1.00 90.94 85 ASP A C 1
ATOM 645 O O . ASP A 1 85 ? -14.477 -10.744 5.096 1.00 90.94 85 ASP A O 1
ATOM 649 N N . THR A 1 86 ? -12.981 -11.763 3.782 1.00 89.62 86 THR A N 1
ATOM 650 C CA . THR A 1 86 ? -12.005 -10.669 3.822 1.00 89.62 86 THR A CA 1
ATOM 651 C C . THR A 1 86 ? -12.447 -9.488 2.959 1.00 89.62 86 THR A C 1
ATOM 653 O O . THR A 1 86 ? -12.812 -9.646 1.795 1.00 89.62 86 THR A O 1
ATOM 656 N N . LEU A 1 87 ? -12.332 -8.276 3.506 1.00 89.94 87 LEU A N 1
ATOM 657 C CA . LEU A 1 87 ? -12.528 -7.025 2.773 1.00 89.94 87 LEU A CA 1
ATOM 658 C C . LEU A 1 87 ? -11.260 -6.627 2.010 1.00 89.94 87 LEU A C 1
ATOM 660 O O . LEU A 1 87 ? -10.164 -6.610 2.569 1.00 89.94 87 LEU A O 1
ATOM 664 N N . LEU A 1 88 ? -11.421 -6.254 0.738 1.00 92.12 88 LEU A N 1
ATOM 665 C CA . LEU A 1 88 ? -10.344 -5.724 -0.096 1.00 92.12 88 LEU A CA 1
ATOM 666 C C . LEU A 1 88 ? -10.593 -4.255 -0.435 1.00 92.12 88 LEU A C 1
ATOM 668 O O . LEU A 1 88 ? -11.620 -3.908 -1.016 1.00 92.12 88 LEU A O 1
ATOM 672 N N . LEU A 1 89 ? -9.602 -3.409 -0.154 1.00 93.44 89 LEU A N 1
ATOM 673 C CA . LEU A 1 89 ? -9.554 -2.026 -0.618 1.00 93.44 89 LEU A CA 1
ATOM 674 C C . LEU A 1 89 ? -8.637 -1.928 -1.845 1.00 93.44 89 LEU A C 1
ATOM 676 O O . LEU A 1 89 ? -7.428 -2.137 -1.744 1.00 93.44 89 LEU A O 1
ATOM 680 N N . VAL A 1 90 ? -9.199 -1.585 -3.006 1.00 93.94 90 VAL A N 1
ATOM 681 C CA . VAL A 1 90 ? -8.434 -1.405 -4.251 1.00 93.94 90 VAL A CA 1
ATOM 682 C C . VAL A 1 90 ? -8.086 0.070 -4.430 1.00 93.94 90 VAL A C 1
ATOM 684 O O . VAL A 1 90 ? -8.976 0.910 -4.546 1.00 93.94 90 VAL A O 1
ATOM 687 N N . VAL A 1 91 ? -6.790 0.388 -4.491 1.00 94.88 91 VAL A N 1
ATOM 688 C CA . VAL A 1 91 ? -6.304 1.775 -4.572 1.00 94.88 91 VAL A CA 1
ATOM 689 C C . VAL A 1 91 ? -5.369 1.959 -5.771 1.00 94.88 91 VAL A C 1
ATOM 691 O O . VAL A 1 91 ? -4.347 1.275 -5.853 1.00 94.88 91 VAL A O 1
ATOM 694 N N . PRO A 1 92 ? -5.673 2.886 -6.699 1.00 93.50 92 PRO A N 1
ATOM 695 C CA . PRO A 1 92 ? -4.751 3.268 -7.767 1.00 93.50 92 PRO A CA 1
ATOM 696 C C . PRO A 1 92 ? -3.460 3.887 -7.213 1.00 93.50 92 PRO A C 1
ATOM 698 O O . PRO A 1 92 ? -3.493 4.679 -6.271 1.00 93.50 92 PRO A O 1
ATOM 701 N N . SER A 1 93 ? -2.315 3.541 -7.808 1.00 92.00 93 SER A N 1
ATOM 702 C CA . SER A 1 93 ? -0.989 3.998 -7.353 1.00 92.00 93 SER A CA 1
ATOM 703 C C . SER A 1 93 ? -0.568 5.372 -7.883 1.00 92.00 93 SER A C 1
ATOM 705 O O . SER A 1 93 ? 0.460 5.905 -7.471 1.00 92.00 93 SER A O 1
ATOM 707 N N . ASP A 1 94 ? -1.336 5.946 -8.804 1.00 90.25 94 ASP A N 1
ATOM 708 C CA . ASP A 1 94 ? -1.047 7.194 -9.511 1.00 90.25 94 ASP A CA 1
ATOM 709 C C . ASP A 1 94 ? -1.997 8.339 -9.125 1.00 90.25 94 ASP A C 1
ATOM 711 O O . ASP A 1 94 ? -2.114 9.325 -9.851 1.00 90.25 94 ASP A O 1
ATOM 715 N N . HIS A 1 95 ? -2.665 8.225 -7.974 1.00 89.31 95 HIS A N 1
ATOM 716 C CA . HIS A 1 95 ? -3.501 9.285 -7.418 1.00 89.31 95 HIS A CA 1
ATOM 717 C C . HIS A 1 95 ? -2.750 10.114 -6.372 1.00 89.31 95 HIS A C 1
ATOM 719 O O . HIS A 1 95 ? -2.238 9.592 -5.376 1.00 89.31 95 HIS A O 1
ATOM 725 N N . GLU A 1 96 ? -2.771 11.432 -6.559 1.00 88.44 96 GLU A N 1
ATOM 726 C CA . GLU A 1 96 ? -2.304 12.399 -5.570 1.00 88.44 96 GLU A CA 1
ATOM 727 C C . GLU A 1 96 ? -3.424 12.671 -4.552 1.00 88.44 96 GLU A C 1
ATOM 729 O O . GLU A 1 96 ? -4.443 13.278 -4.876 1.00 88.44 96 GLU A O 1
ATOM 734 N N . ILE A 1 97 ? -3.243 12.206 -3.313 1.00 89.81 97 ILE A N 1
ATOM 735 C CA . ILE A 1 97 ? -4.144 12.479 -2.183 1.00 89.81 97 ILE A CA 1
ATOM 736 C C . ILE A 1 97 ? -3.268 12.867 -0.996 1.00 89.81 97 ILE A C 1
ATOM 738 O O . ILE A 1 97 ? -2.541 12.025 -0.471 1.00 89.81 97 ILE A O 1
ATOM 742 N N . SER A 1 98 ? -3.357 14.129 -0.580 1.00 84.94 98 SER A N 1
ATOM 743 C CA . SER A 1 98 ? -2.523 14.724 0.473 1.00 84.94 98 SER A CA 1
ATOM 744 C C . SER A 1 98 ? -3.124 14.640 1.881 1.00 84.94 98 SER A C 1
ATOM 746 O O . SER A 1 98 ? -2.496 15.063 2.846 1.00 84.94 98 SER A O 1
ATOM 748 N N . THR A 1 99 ? -4.345 14.114 2.025 1.00 90.06 99 THR A N 1
ATOM 749 C CA . THR A 1 99 ? -5.075 14.059 3.303 1.00 90.06 99 THR A CA 1
ATOM 750 C C . THR A 1 99 ? -5.233 12.618 3.791 1.00 90.06 99 THR A C 1
ATOM 752 O O . THR A 1 99 ? -6.288 12.010 3.649 1.00 90.06 99 THR A O 1
ATOM 755 N N . GLU A 1 100 ? -4.167 12.057 4.368 1.00 90.31 100 GLU A N 1
ATOM 756 C CA . GLU A 1 100 ? -4.108 10.637 4.765 1.00 90.31 100 GLU A CA 1
ATOM 757 C C . GLU A 1 100 ? -5.182 10.238 5.789 1.00 90.31 100 GLU A C 1
ATOM 759 O O . GLU A 1 100 ? -5.853 9.225 5.605 1.00 90.31 100 GLU A O 1
ATOM 764 N N . LEU A 1 101 ? -5.400 11.051 6.830 1.00 91.00 101 LEU A N 1
ATOM 765 C CA . LEU A 1 101 ? -6.425 10.767 7.844 1.00 91.00 101 LEU A CA 1
ATOM 766 C C . LEU A 1 101 ? -7.839 10.820 7.255 1.00 91.00 101 LEU A C 1
ATOM 768 O O . LEU A 1 101 ? -8.616 9.895 7.455 1.00 91.00 101 LEU A O 1
ATOM 772 N N . LYS A 1 102 ? -8.146 11.847 6.451 1.00 94.56 102 LYS A N 1
ATOM 773 C CA . LYS A 1 102 ? -9.461 11.983 5.800 1.00 94.56 102 LYS A CA 1
ATOM 774 C C . LYS A 1 102 ? -9.736 10.872 4.792 1.00 94.56 102 LYS A C 1
ATOM 776 O O . LYS A 1 102 ? -10.883 10.464 4.627 1.00 94.56 102 LYS A O 1
ATOM 781 N N . PHE A 1 103 ? -8.695 10.383 4.116 1.00 95.69 103 PHE A N 1
ATOM 782 C CA . PHE A 1 103 ? -8.797 9.206 3.260 1.00 95.69 103 PHE A CA 1
ATOM 783 C C . PHE A 1 103 ? -9.311 8.009 4.064 1.00 95.69 103 PHE A C 1
ATOM 785 O O . PHE A 1 103 ? -10.293 7.395 3.659 1.00 95.69 103 PHE A O 1
ATOM 792 N N . TRP A 1 104 ? -8.711 7.725 5.222 1.00 95.06 104 TRP A N 1
ATOM 793 C CA . TRP A 1 104 ? -9.157 6.621 6.071 1.00 95.06 104 TRP A CA 1
ATOM 794 C C . TRP A 1 104 ? -10.519 6.864 6.714 1.00 95.06 104 TRP A C 1
ATOM 796 O O . TRP A 1 104 ? -11.334 5.953 6.708 1.00 95.06 104 TRP A O 1
ATOM 806 N N . GLU A 1 105 ? -10.819 8.079 7.179 1.00 94.88 105 GLU A N 1
ATOM 807 C CA . GLU A 1 105 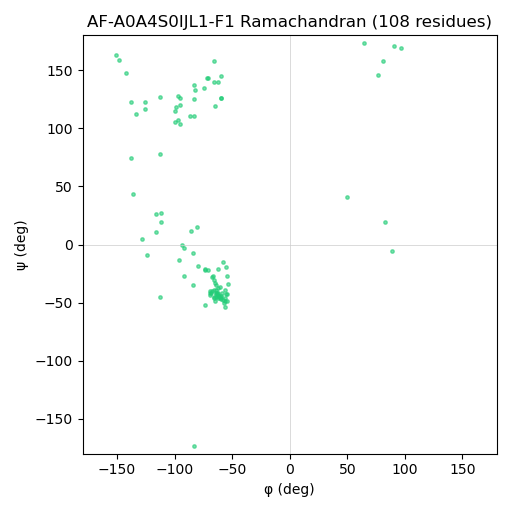? -12.163 8.433 7.666 1.00 94.88 105 GLU A CA 1
ATOM 808 C C . GLU A 1 105 ? -13.241 8.128 6.616 1.00 94.88 105 GLU A C 1
ATOM 810 O O . GLU A 1 105 ? -14.278 7.563 6.948 1.00 94.88 105 GLU A O 1
ATOM 815 N N . THR A 1 106 ? -12.968 8.448 5.346 1.00 95.19 106 THR A N 1
ATOM 816 C CA . THR A 1 106 ? -13.891 8.190 4.230 1.00 95.19 106 THR A CA 1
ATOM 817 C C . THR A 1 106 ? -14.028 6.694 3.943 1.00 95.19 106 THR A C 1
ATOM 819 O O . THR A 1 106 ? -15.133 6.205 3.733 1.00 95.19 106 THR A O 1
ATOM 822 N N . VAL A 1 107 ? -12.9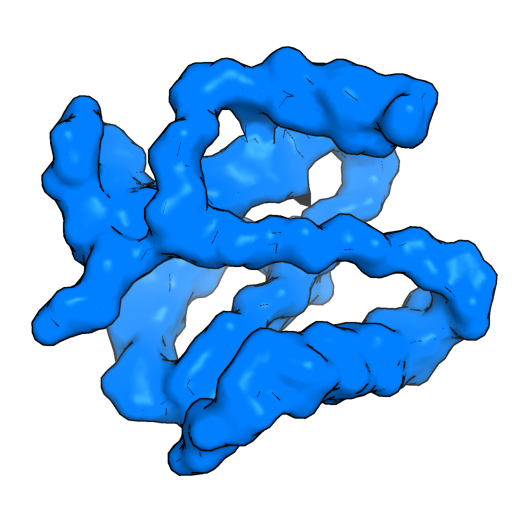17 5.952 3.939 1.00 94.31 107 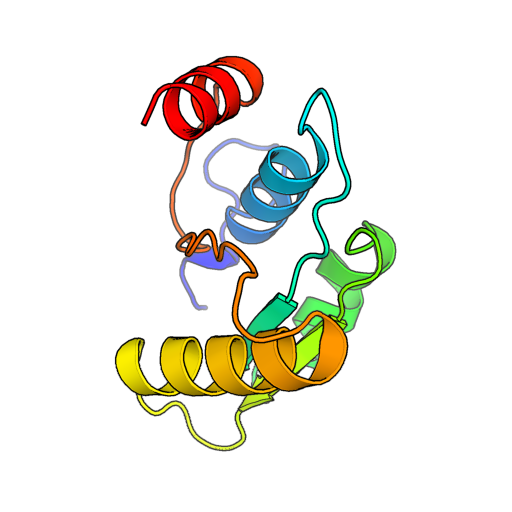VAL A N 1
ATOM 823 C CA . VAL A 1 107 ? -12.927 4.500 3.694 1.00 94.31 107 VAL A CA 1
ATOM 824 C C . VAL A 1 107 ? -13.685 3.756 4.796 1.00 94.31 107 VAL A C 1
ATOM 826 O O . VAL A 1 107 ? -14.463 2.857 4.496 1.00 94.31 107 VAL A O 1
ATOM 829 N N . GLU A 1 108 ? -13.483 4.132 6.059 1.00 92.44 108 GLU A N 1
ATOM 830 C CA . GLU A 1 108 ? -14.145 3.499 7.208 1.00 92.44 108 GLU A CA 1
ATOM 831 C C . GLU A 1 108 ? -15.631 3.889 7.320 1.00 92.44 108 GLU A C 1
ATOM 833 O O . GLU A 1 108 ? -16.404 3.169 7.950 1.00 92.44 108 GLU A O 1
ATOM 838 N N . SER A 1 109 ? -16.056 5.007 6.713 1.00 92.25 109 SER A N 1
ATOM 839 C CA . SER A 1 109 ? -17.466 5.422 6.713 1.00 92.25 109 SER A CA 1
ATOM 840 C C . SER A 1 109 ? -18.354 4.693 5.697 1.00 92.25 109 SER A C 1
ATOM 842 O O . SER A 1 109 ? -19.571 4.702 5.883 1.00 92.25 109 SER A O 1
ATOM 844 N N . GLY A 1 110 ? -17.766 4.048 4.678 1.00 81.00 110 GLY A N 1
AT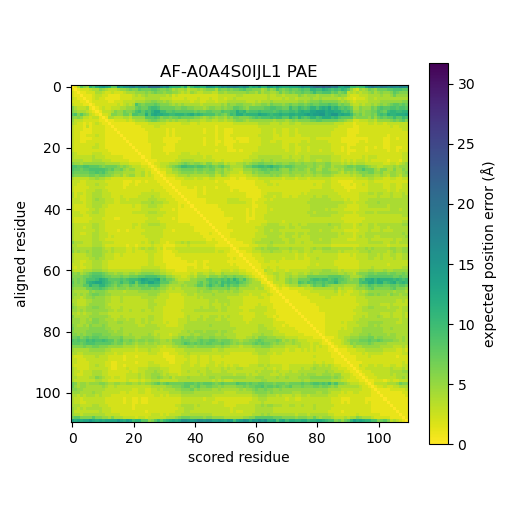OM 845 C CA . GLY A 1 110 ? -18.489 3.386 3.579 1.00 81.00 110 GLY A CA 1
ATOM 846 C C . GLY A 1 110 ? -18.907 4.329 2.458 1.00 81.00 110 GLY A C 1
ATOM 847 O O . GLY A 1 110 ? -19.822 5.150 2.681 1.00 81.00 110 GLY A O 1
#

pLDDT: mean 91.33, std 3.93, range [73.12, 95.75]

Foldseek 3Di:
DDLQQDDPPPDGGLLQVVQVLQVPQPDDQRQAEAEEAPVCVVVCVPPPVVVPRRNHDYDHDPDDPDDVVSVVVVQVVCCVPPNDPDDDDDDDSNDDDPDSVVVNVVVVVD

Secondary structure (DSSP, 8-state):
--GGG--SSSSS-HHHHHHHHHHT-SSS-----EEEEGGGHHHHHHHTGGG--TT--EEEESS--HHHHHHHHHHHHHHHHH-TT-------TT-----HHHHHHHHHH-

Sequence (110 aa):
NPKQFHDLSGDGSMLVKTVRRLKARPTGDTPIQLIASERHADRILSDIVPLGLNGGRPIFEPVGRNTAAAVALATLITIYEYGHDTLLLVVPSDHEISTELKFWETVESG

Radius of gyration: 13.87 Å; Cα contacts (8 Å, |Δi|>4): 116; chains: 1; bounding box: 33×36×32 Å

Solvent-accessible surface area (backbone atoms only — not comparable to full-atom values): 6800 Å² total; per-residue (Å²): 132,67,69,31,69,43,57,88,81,82,75,54,22,25,37,51,45,40,53,52,40,59,66,59,52,91,70,76,90,55,59,38,72,44,77,45,46,45,95,46,42,70,56,42,58,63,69,42,53,82,73,57,36,64,88,36,48,78,44,68,33,93,65,83,69,58,68,70,50,54,51,52,52,50,48,54,53,45,32,73,77,69,34,85,89,59,88,84,86,88,74,76,43,65,52,90,74,92,53,48,65,61,52,48,55,52,64,76,67,109

Nearest PDB structures (foldseek):
  6xht-assembly3_E  TM=7.477E-01  e=2.084E-01  Staphylococcus aureus
  6xhr-assembly1_B  TM=7.526E-01  e=4.039E-01  Staphylococcus aureus
  6xhs-assembly1_B  TM=7.362E-01  e=3.781E-01  Staphylococcus aureus
  6xhs-assembly3_F  TM=7.460E-01  e=1.021E+00  Staphylococcus aureus
  4jis-assembly1_B  TM=6.682E-01  e=6.421E-01  Bacillus spizizenii str. W23